Protein AF-A0A0F9JUP3-F1 (afdb_monomer_lite)

pLDDT: mean 86.3, std 14.39, range [34.22, 97.06]

Foldseek 3Di:
DAKEFAPPDDLAGDPPDIDDDVVVCVVVVLVVQLVVCQVVDDDPVRSSRSNSVSRPVRHHYDQCLAELEPLLLQADCVVHVHPNVSSVCSLPHRPDYDDDDDDGLLAPLPQHPCVVVVLVVCCVDPNNVSHHPPDDPVSVVSSVVVNCCSVVVVHPPPDD

Organism: NCBI:txid412755

Structure (mmCIF, N/CA/C/O backbone):
data_AF-A0A0F9JUP3-F1
#
_entry.id   AF-A0A0F9JUP3-F1
#
loop_
_atom_site.group_PDB
_atom_site.id
_atom_site.type_symbol
_atom_site.label_atom_id
_atom_site.label_alt_id
_atom_site.label_comp_id
_atom_site.label_asym_id
_atom_site.label_entity_id
_atom_site.label_seq_id
_atom_site.pdbx_PDB_ins_code
_atom_site.Cartn_x
_atom_site.Cartn_y
_atom_site.Cartn_z
_atom_site.occupancy
_atom_site.B_iso_or_equiv
_atom_site.auth_seq_id
_atom_site.auth_comp_id
_atom_site.auth_asym_id
_atom_site.auth_atom_id
_atom_site.pdbx_PDB_model_num
ATOM 1 N N . ASP A 1 1 ? -9.615 -6.329 20.236 1.00 35.22 1 ASP A N 1
ATOM 2 C CA . ASP A 1 1 ? -9.735 -7.401 19.223 1.00 35.22 1 ASP A CA 1
ATOM 3 C C . ASP A 1 1 ? -10.270 -6.929 17.879 1.00 35.22 1 ASP A C 1
ATOM 5 O O . ASP A 1 1 ? -11.472 -6.691 17.777 1.00 35.22 1 ASP A O 1
ATOM 9 N N . TYR A 1 2 ? -9.503 -7.021 16.791 1.00 34.22 2 TYR A N 1
ATOM 10 C CA . TYR A 1 2 ? -8.519 -6.051 16.280 1.00 34.22 2 TYR A CA 1
ATOM 11 C C . TYR A 1 2 ? -8.830 -5.858 14.775 1.00 34.22 2 TYR A C 1
ATOM 13 O O . TYR A 1 2 ? -9.327 -6.790 14.145 1.00 34.22 2 TYR A O 1
ATOM 21 N N . ILE A 1 3 ? -8.569 -4.689 14.184 1.00 38.06 3 ILE A N 1
ATOM 22 C CA . ILE A 1 3 ? -8.585 -4.499 12.714 1.00 38.06 3 ILE A CA 1
ATOM 23 C C . ILE A 1 3 ? -7.245 -4.939 12.146 1.00 38.06 3 ILE A C 1
ATOM 25 O O . ILE A 1 3 ? -6.233 -4.590 12.727 1.00 38.06 3 ILE A O 1
ATOM 29 N N . PHE A 1 4 ? -7.182 -5.692 11.049 1.00 40.72 4 PHE A N 1
ATOM 30 C CA . PHE A 1 4 ? -5.872 -6.126 10.564 1.00 40.72 4 PHE A CA 1
ATOM 31 C C . PHE A 1 4 ? -5.286 -5.195 9.493 1.00 40.72 4 PHE A C 1
ATOM 33 O O . PHE A 1 4 ? -5.960 -4.921 8.503 1.00 40.72 4 PHE A O 1
ATOM 40 N N . GLY A 1 5 ? -4.039 -4.741 9.670 1.00 39.75 5 GLY A N 1
ATOM 41 C CA . GLY A 1 5 ? -3.338 -3.807 8.776 1.00 39.75 5 GLY A CA 1
ATOM 42 C C . GLY A 1 5 ? -1.859 -4.166 8.553 1.00 39.75 5 GLY A C 1
ATOM 43 O O . GLY A 1 5 ? -1.316 -5.057 9.205 1.00 39.75 5 GLY A O 1
ATOM 44 N N . ILE A 1 6 ? -1.181 -3.506 7.604 1.00 43.62 6 ILE A N 1
ATOM 45 C CA . ILE A 1 6 ? 0.244 -3.752 7.291 1.00 43.62 6 ILE A CA 1
ATOM 46 C C . ILE A 1 6 ? 1.142 -2.614 7.761 1.00 43.62 6 ILE A C 1
ATOM 48 O O . ILE A 1 6 ? 0.999 -1.503 7.269 1.00 43.62 6 ILE A O 1
ATOM 52 N N . LYS A 1 7 ? 2.120 -2.929 8.619 1.00 44.97 7 LYS A N 1
ATOM 53 C CA . LYS A 1 7 ? 3.107 -1.994 9.182 1.00 44.97 7 LYS A CA 1
ATOM 54 C C . LYS A 1 7 ? 3.871 -1.224 8.098 1.00 44.97 7 LYS A C 1
ATOM 56 O O . LYS A 1 7 ? 4.576 -1.843 7.303 1.00 44.97 7 LYS A O 1
ATOM 61 N N . ASP A 1 8 ? 3.771 0.103 8.111 1.00 48.97 8 ASP A N 1
ATOM 62 C CA . ASP A 1 8 ? 4.623 0.991 7.306 1.00 48.97 8 ASP A CA 1
ATOM 63 C C . ASP A 1 8 ? 5.921 1.319 8.073 1.00 48.97 8 ASP A C 1
ATOM 65 O O . ASP A 1 8 ? 7.019 1.251 7.534 1.00 48.97 8 ASP A O 1
ATOM 69 N N . CYS A 1 9 ? 5.821 1.555 9.381 1.00 41.75 9 CYS A N 1
ATOM 70 C CA . CYS A 1 9 ? 6.881 1.556 10.399 1.00 41.75 9 CYS A CA 1
ATOM 71 C C . CYS A 1 9 ? 6.195 1.865 11.749 1.00 41.75 9 CYS A C 1
ATOM 73 O O . CYS A 1 9 ? 5.218 2.603 11.782 1.00 41.75 9 CYS A O 1
ATOM 75 N N . GLY A 1 10 ? 6.631 1.271 12.868 1.00 58.59 10 GLY A N 1
ATOM 76 C CA . GLY A 1 10 ? 5.927 1.416 14.165 1.00 58.59 10 GLY A CA 1
ATOM 77 C C . GLY A 1 10 ? 4.482 0.869 14.191 1.00 58.59 10 GLY A C 1
ATOM 78 O O . GLY A 1 10 ? 4.193 -0.129 13.532 1.00 58.59 10 GLY A O 1
ATOM 79 N N . ASP A 1 11 ? 3.590 1.515 14.946 1.00 66.56 11 ASP A N 1
ATOM 80 C CA . ASP A 1 11 ? 2.165 1.156 15.100 1.00 66.56 11 ASP A CA 1
ATOM 81 C C . ASP A 1 11 ? 1.264 1.783 14.020 1.00 66.56 11 ASP A C 1
ATOM 83 O O . ASP A 1 11 ? 0.120 2.152 14.286 1.00 66.56 11 ASP A O 1
ATOM 87 N N . TYR A 1 12 ? 1.777 1.901 12.790 1.00 82.38 12 TYR A N 1
ATOM 88 C CA . TYR A 1 12 ? 1.084 2.537 11.671 1.00 82.38 12 TYR A CA 1
ATOM 89 C C . TYR A 1 12 ? 0.870 1.559 10.510 1.00 82.38 12 TYR A C 1
ATOM 91 O O . TYR A 1 12 ? 1.837 0.976 10.011 1.00 82.38 12 TYR A O 1
ATOM 99 N N . PHE A 1 13 ? -0.373 1.376 10.062 1.00 88.31 13 PHE A N 1
ATOM 100 C CA . PHE A 1 13 ? -0.738 0.456 8.992 1.00 88.31 13 PHE A CA 1
ATOM 101 C C . PHE A 1 13 ? -1.114 1.127 7.665 1.00 88.31 13 PHE A C 1
ATOM 103 O O . PHE A 1 13 ? -1.684 2.215 7.623 1.00 88.31 13 PHE A O 1
ATOM 110 N N . ASN A 1 14 ? -0.875 0.420 6.559 1.00 91.19 14 ASN A N 1
ATOM 111 C CA . ASN A 1 14 ? -1.396 0.778 5.247 1.00 91.19 14 ASN A CA 1
ATOM 112 C C . ASN A 1 14 ? -2.885 0.415 5.120 1.00 91.19 14 ASN A C 1
ATOM 114 O O . ASN A 1 14 ? -3.254 -0.739 5.335 1.00 91.19 14 ASN A O 1
ATOM 118 N N . ALA A 1 15 ? -3.715 1.370 4.698 1.00 92.44 15 ALA A N 1
ATOM 119 C CA . ALA A 1 15 ? -5.169 1.200 4.594 1.00 92.44 15 ALA A CA 1
ATOM 120 C C . ALA A 1 15 ? -5.642 0.491 3.307 1.00 92.44 15 ALA A C 1
ATOM 122 O O . ALA A 1 15 ? -6.838 0.301 3.112 1.00 92.44 15 ALA A O 1
ATOM 123 N N . GLY A 1 16 ? -4.731 0.088 2.412 1.00 92.12 16 GLY A N 1
ATOM 124 C CA . GLY A 1 16 ? -5.095 -0.493 1.116 1.00 92.12 16 GLY A CA 1
ATOM 125 C C . GLY A 1 16 ? -5.695 -1.896 1.176 1.00 92.12 16 GLY A C 1
ATOM 126 O O . GLY A 1 16 ? -6.382 -2.296 0.240 1.00 92.12 16 GLY A O 1
ATOM 127 N N . VAL A 1 17 ? -5.435 -2.645 2.252 1.00 94.12 17 VAL A N 1
ATOM 128 C CA . VAL A 1 17 ? -6.053 -3.950 2.522 1.00 94.12 17 VAL A CA 1
ATOM 129 C C . VAL A 1 17 ? -6.303 -4.056 4.017 1.00 94.12 17 VAL A C 1
ATOM 131 O O . VAL A 1 17 ? -5.360 -3.961 4.801 1.00 94.12 17 VAL A O 1
ATOM 134 N N . LEU A 1 18 ? -7.564 -4.272 4.387 1.00 93.50 18 LEU A N 1
ATOM 135 C CA . LEU A 1 18 ? -8.014 -4.401 5.767 1.00 93.50 18 LEU A CA 1
ATOM 136 C C . LEU A 1 18 ? -8.916 -5.625 5.901 1.00 93.50 18 LEU A C 1
ATOM 138 O O . LEU A 1 18 ? -9.824 -5.820 5.093 1.00 93.50 18 LEU A O 1
ATOM 142 N N . LEU A 1 19 ? -8.700 -6.412 6.954 1.00 93.62 19 LEU A N 1
ATOM 143 C CA . LEU A 1 19 ? -9.687 -7.382 7.425 1.00 93.62 19 LEU A CA 1
ATOM 144 C C . LEU A 1 19 ? -10.438 -6.754 8.600 1.00 93.62 19 LEU A C 1
ATOM 146 O O . LEU A 1 19 ? -9.828 -6.410 9.616 1.00 93.62 19 LEU A O 1
ATOM 150 N N . VAL A 1 20 ? -11.749 -6.568 8.436 1.00 93.75 20 VAL A N 1
ATOM 151 C CA . VAL A 1 20 ? -12.570 -5.747 9.334 1.00 93.75 20 VAL A CA 1
ATOM 152 C C . VAL A 1 20 ? -13.730 -6.550 9.913 1.00 93.75 20 VAL A C 1
ATOM 154 O O . VAL A 1 20 ? -14.541 -7.111 9.178 1.00 93.75 20 VAL A O 1
ATOM 157 N N . ASP A 1 21 ? -13.859 -6.529 11.240 1.00 94.62 21 ASP A N 1
ATOM 158 C CA . ASP A 1 21 ? -15.072 -6.953 11.941 1.00 94.62 21 ASP A CA 1
ATOM 159 C C . ASP A 1 21 ? -16.133 -5.847 11.839 1.00 94.62 21 ASP A C 1
ATOM 161 O O . ASP A 1 21 ? -16.088 -4.836 12.547 1.00 94.62 21 ASP A O 1
ATOM 165 N N . LEU A 1 22 ? -17.099 -6.034 10.938 1.00 95.88 22 LEU A N 1
ATOM 166 C CA . LEU A 1 22 ? -18.136 -5.038 10.664 1.00 95.88 22 LEU A CA 1
ATOM 167 C C . LEU A 1 22 ? -19.097 -4.822 11.842 1.00 95.88 22 LEU A C 1
ATOM 169 O O . LEU A 1 22 ? -19.624 -3.718 11.998 1.00 95.88 22 LEU A O 1
ATOM 173 N N . ASN A 1 23 ? -19.316 -5.832 12.689 1.00 96.62 23 ASN A N 1
ATOM 174 C CA . ASN A 1 23 ? -20.191 -5.697 13.854 1.00 96.62 23 ASN A CA 1
ATOM 175 C C . ASN A 1 23 ? -19.546 -4.778 14.892 1.00 96.62 23 ASN A C 1
ATOM 177 O O . ASN A 1 23 ? -20.181 -3.835 15.376 1.00 96.62 23 ASN A O 1
ATOM 181 N N . LYS A 1 24 ? -18.256 -4.987 15.177 1.00 93.12 24 LYS A N 1
ATOM 182 C CA . LYS A 1 24 ? -17.489 -4.083 16.045 1.00 93.12 24 LYS A CA 1
ATOM 183 C C . LYS A 1 24 ? -17.326 -2.703 15.428 1.00 93.12 24 LYS A C 1
ATOM 185 O O . LYS A 1 24 ? -17.439 -1.721 16.160 1.00 93.12 24 LYS A O 1
ATOM 190 N N . TRP A 1 25 ? -17.095 -2.615 14.119 1.00 96.12 25 TRP A N 1
ATOM 191 C CA . TRP A 1 25 ? -16.960 -1.336 13.421 1.00 96.12 25 TRP A CA 1
ATOM 192 C C . TRP A 1 25 ? -18.188 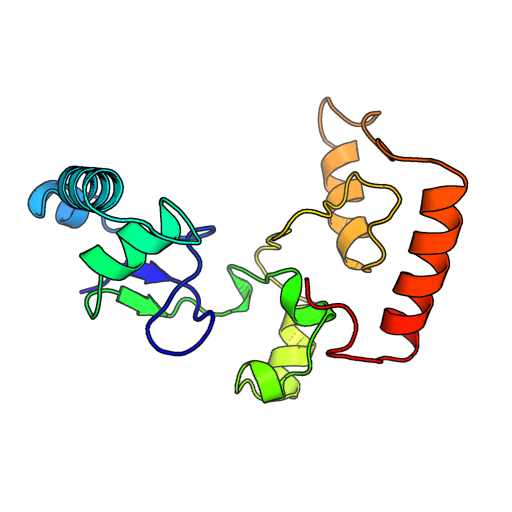-0.446 13.633 1.00 96.12 25 TRP A C 1
ATOM 194 O O . TRP A 1 25 ? -18.061 0.710 14.045 1.00 96.12 25 TRP A O 1
ATOM 204 N N . LYS A 1 26 ? -19.386 -1.017 13.433 1.00 96.94 26 LYS A N 1
ATOM 205 C CA . LYS A 1 26 ? -20.669 -0.334 13.654 1.00 96.94 26 LYS A CA 1
ATOM 206 C C . LYS A 1 26 ? -20.891 -0.008 15.130 1.00 96.94 26 LYS A C 1
ATOM 208 O O . LYS A 1 26 ? -21.170 1.141 15.459 1.00 96.94 26 LYS A O 1
ATOM 213 N N . LYS A 1 27 ? -20.707 -0.983 16.032 1.00 96.94 27 LYS A N 1
ATOM 214 C CA . LYS A 1 27 ? -20.893 -0.788 17.484 1.00 96.94 27 LYS A CA 1
ATOM 215 C C . LYS A 1 27 ? -20.030 0.355 18.034 1.00 96.94 27 LYS A C 1
ATOM 217 O O . LYS A 1 27 ? -20.475 1.093 18.906 1.00 96.94 27 LYS A O 1
ATOM 222 N N . ASN A 1 28 ? -18.811 0.511 17.519 1.00 95.19 28 ASN A N 1
ATOM 223 C CA . ASN A 1 28 ? -17.863 1.526 17.978 1.00 95.19 28 ASN A CA 1
ATOM 224 C C . ASN A 1 28 ? -17.955 2.865 17.236 1.00 95.19 28 ASN A C 1
ATOM 226 O O . ASN A 1 28 ? -17.164 3.760 17.559 1.00 95.19 28 ASN A O 1
ATOM 230 N N . LYS A 1 29 ? -18.884 3.008 16.276 1.00 97.06 29 LYS A N 1
ATOM 231 C CA . LYS A 1 29 ? -19.029 4.199 15.421 1.00 97.06 29 LYS A CA 1
ATOM 232 C C . LYS A 1 29 ? -17.698 4.602 14.768 1.00 97.06 29 LYS A C 1
ATOM 234 O O . LYS A 1 29 ? -17.261 5.752 14.840 1.00 97.06 29 LYS A O 1
ATOM 239 N N . CYS A 1 30 ? -16.975 3.610 14.238 1.00 95.94 30 CYS A N 1
ATOM 240 C CA . CYS A 1 30 ? -15.619 3.806 13.720 1.00 95.94 30 CYS A CA 1
ATOM 241 C C . CYS A 1 30 ? -15.590 4.776 12.532 1.00 95.94 30 CYS A C 1
ATOM 243 O O . CYS A 1 30 ? -14.701 5.623 12.476 1.00 95.94 30 CYS A O 1
ATOM 245 N N . SER A 1 31 ? -16.564 4.691 11.621 1.00 95.12 31 SER A N 1
ATOM 246 C CA . SER A 1 31 ? -16.652 5.584 10.458 1.00 95.12 31 SER A CA 1
ATOM 247 C C . SER A 1 31 ? -16.807 7.043 10.879 1.00 95.12 31 SER A C 1
ATOM 249 O O . SER A 1 31 ? -16.095 7.910 10.381 1.00 95.12 31 SER A O 1
ATOM 251 N N . GLU A 1 32 ? -17.700 7.309 11.829 1.00 96.12 32 GLU A N 1
ATOM 252 C CA . GLU A 1 32 ? -17.982 8.644 12.346 1.00 96.12 32 GLU A CA 1
ATOM 253 C C . GLU A 1 32 ? -16.750 9.216 13.041 1.00 96.12 32 GLU A C 1
ATOM 255 O O . GLU A 1 32 ? -16.350 10.341 12.757 1.00 96.12 32 GLU A O 1
ATOM 260 N N . LYS A 1 33 ? -16.085 8.422 13.888 1.00 95.31 33 LYS A N 1
ATOM 261 C CA . LYS A 1 33 ? -14.822 8.825 14.523 1.00 95.31 33 LYS A CA 1
ATOM 262 C C . LYS A 1 33 ? -13.746 9.167 13.492 1.00 95.31 33 LYS A C 1
ATOM 264 O O . LYS A 1 33 ? -13.082 10.187 13.643 1.00 95.31 33 LYS A O 1
ATOM 269 N N . CYS A 1 34 ? -13.597 8.360 12.438 1.00 94.12 34 CYS A N 1
ATOM 270 C CA . CYS A 1 34 ? -12.634 8.634 11.365 1.00 94.12 34 CYS A CA 1
ATOM 271 C C . CYS A 1 34 ? -12.989 9.914 10.601 1.00 94.12 34 CYS A C 1
ATOM 273 O O . CYS A 1 34 ? -12.103 10.708 10.301 1.00 94.12 34 CYS A O 1
ATOM 275 N N . LEU A 1 35 ? -14.275 10.146 10.322 1.00 92.75 35 LEU A N 1
ATOM 276 C CA . LEU A 1 35 ? -14.743 11.368 9.670 1.00 92.75 35 LEU A CA 1
ATOM 277 C C . LEU A 1 35 ? -14.463 12.604 10.534 1.00 92.75 35 LEU A C 1
ATOM 279 O O . LEU A 1 35 ? -13.891 13.572 10.040 1.00 92.75 35 LEU A O 1
ATOM 283 N N . HIS A 1 36 ? -14.797 12.553 11.826 1.00 92.50 36 HIS A N 1
ATOM 284 C CA . HIS A 1 36 ? -14.505 13.632 12.773 1.00 92.50 36 HIS A CA 1
ATOM 285 C C . HIS A 1 36 ? -13.002 13.904 12.883 1.00 92.50 36 HIS A C 1
ATOM 287 O O . HIS A 1 36 ? -12.589 15.062 12.833 1.00 92.50 36 HIS A O 1
ATOM 293 N N . ALA A 1 37 ? -12.182 12.851 12.964 1.00 90.12 37 ALA A N 1
ATOM 294 C CA . ALA A 1 37 ? -10.730 12.978 12.972 1.00 90.12 37 ALA A CA 1
ATOM 295 C C . ALA A 1 37 ? -10.210 13.634 11.683 1.00 90.12 37 ALA A C 1
ATOM 297 O O . ALA A 1 37 ? -9.333 14.485 11.755 1.00 90.12 37 ALA A O 1
ATOM 298 N N . ASN A 1 38 ? -10.761 13.292 10.514 1.00 85.50 38 ASN A N 1
ATOM 299 C CA . ASN A 1 38 ? -10.365 13.887 9.231 1.00 85.50 38 ASN A CA 1
ATOM 300 C C . ASN A 1 38 ? -10.774 15.360 9.090 1.00 85.50 38 ASN A C 1
ATOM 302 O O . ASN A 1 38 ? -10.058 16.129 8.460 1.00 85.50 38 ASN A O 1
ATOM 306 N N . ILE A 1 39 ? -11.921 15.761 9.647 1.00 84.56 39 ILE A N 1
ATOM 307 C CA . ILE A 1 39 ? -12.368 17.163 9.619 1.00 84.56 39 ILE A CA 1
ATOM 308 C C . ILE A 1 39 ? -11.500 18.020 10.550 1.00 84.56 39 ILE A C 1
ATOM 310 O O . ILE A 1 39 ? -11.141 19.143 10.201 1.00 84.56 39 ILE A O 1
ATOM 314 N N . GLY A 1 40 ? -11.166 17.498 11.734 1.00 71.12 40 GLY A N 1
ATOM 315 C CA . GLY A 1 40 ? -10.363 18.212 12.732 1.00 71.12 40 GLY A CA 1
ATOM 316 C C . GLY A 1 40 ? -8.846 18.095 12.545 1.00 71.12 40 GLY A C 1
ATOM 317 O O . GLY A 1 40 ? -8.101 18.898 13.104 1.00 71.12 40 GLY A O 1
ATOM 318 N N . GLY A 1 41 ? -8.375 17.103 11.787 1.00 71.19 41 GLY A N 1
ATOM 319 C CA . GLY A 1 41 ? -6.964 16.744 11.654 1.00 71.19 41 GLY A CA 1
ATOM 320 C C . GLY A 1 41 ? -6.383 17.039 10.272 1.00 71.19 41 GLY A C 1
ATOM 321 O O . GLY A 1 41 ? -7.049 16.926 9.248 1.00 71.19 41 GLY A O 1
ATOM 322 N N . LYS A 1 42 ? -5.090 17.377 10.228 1.00 77.81 42 LYS A N 1
ATOM 323 C CA . LYS A 1 42 ? -4.307 17.449 8.983 1.00 77.81 42 LYS A CA 1
ATOM 324 C C . LYS A 1 42 ? -3.423 16.212 8.877 1.00 77.81 42 LYS A C 1
ATOM 326 O O . LYS A 1 42 ? -2.262 16.240 9.275 1.00 77.81 42 LYS A O 1
ATOM 331 N N . PHE A 1 43 ? -3.977 15.120 8.363 1.00 84.69 43 PHE A N 1
ATOM 332 C CA . PHE A 1 43 ? -3.203 13.905 8.123 1.00 84.69 43 PHE A CA 1
ATOM 333 C C . PHE A 1 43 ? -2.504 13.953 6.764 1.00 84.69 43 PHE A C 1
ATOM 335 O O . PHE A 1 43 ? -3.144 14.193 5.743 1.00 84.69 43 PHE A O 1
ATOM 342 N N . GLU A 1 44 ? -1.205 13.643 6.739 1.00 81.25 44 GLU A N 1
ATOM 343 C CA . GLU A 1 44 ? -0.418 13.536 5.498 1.00 81.25 44 GLU A CA 1
ATOM 344 C C . GLU A 1 44 ? -1.028 12.520 4.514 1.00 81.25 44 GLU A C 1
ATOM 346 O O . GLU A 1 44 ? -1.031 12.738 3.303 1.00 81.25 44 GLU A O 1
ATOM 351 N N . TRP A 1 45 ? -1.607 11.440 5.048 1.00 84.81 45 TRP A N 1
ATOM 352 C CA . TRP A 1 45 ? -2.162 10.320 4.284 1.00 84.81 45 TRP A CA 1
ATOM 353 C C . TRP A 1 45 ? -3.691 10.225 4.362 1.00 84.81 45 TRP A C 1
ATOM 355 O O . TRP A 1 45 ? -4.238 9.130 4.263 1.00 84.81 45 TRP A O 1
ATOM 365 N N . ALA A 1 46 ? -4.374 11.361 4.550 1.00 88.69 46 ALA A N 1
ATOM 366 C CA . ALA A 1 46 ? -5.835 11.471 4.552 1.00 88.69 46 ALA A CA 1
ATOM 367 C C . ALA A 1 46 ? -6.530 10.397 5.422 1.00 88.69 46 ALA A C 1
ATOM 369 O O . ALA A 1 46 ? -6.251 10.283 6.618 1.00 88.69 46 ALA A O 1
ATOM 370 N N . ASP A 1 47 ? -7.407 9.588 4.824 1.00 91.00 47 ASP A N 1
ATOM 371 C CA . ASP A 1 47 ? -8.161 8.511 5.466 1.00 91.00 47 ASP A CA 1
ATOM 372 C C . ASP A 1 47 ? -7.273 7.477 6.168 1.00 91.00 47 ASP A C 1
ATOM 374 O O . ASP A 1 47 ? -7.608 7.046 7.270 1.00 91.00 47 ASP A O 1
ATOM 378 N N . GLN A 1 48 ? -6.107 7.138 5.610 1.00 91.88 48 GLN A N 1
ATOM 379 C CA . GLN A 1 48 ? -5.155 6.246 6.278 1.00 91.88 48 GLN A CA 1
ATOM 380 C C . GLN A 1 48 ? -4.661 6.840 7.603 1.00 91.88 48 GLN A C 1
ATOM 382 O O . GLN A 1 48 ? -4.493 6.108 8.578 1.00 91.88 48 GLN A O 1
ATOM 387 N N . GLY A 1 49 ? -4.459 8.157 7.667 1.00 91.50 49 GLY A N 1
ATOM 388 C CA . GLY A 1 49 ? -4.091 8.837 8.907 1.00 91.50 49 GLY A CA 1
ATOM 389 C C . GLY A 1 49 ? -5.205 8.799 9.943 1.00 91.50 49 GLY A C 1
ATOM 390 O O . GLY A 1 49 ? -4.960 8.378 11.070 1.00 91.50 49 GLY A O 1
ATOM 391 N N . ALA A 1 50 ? -6.433 9.136 9.541 1.00 93.19 50 ALA A N 1
ATOM 392 C CA . ALA A 1 50 ? -7.592 9.067 10.428 1.00 93.19 50 ALA A CA 1
ATOM 393 C C . ALA A 1 50 ? -7.822 7.649 10.973 1.00 93.19 50 ALA A C 1
ATOM 395 O O . ALA A 1 50 ? -8.087 7.477 12.160 1.00 93.19 50 ALA A O 1
ATOM 396 N N . LEU A 1 51 ? -7.668 6.629 10.124 1.00 93.88 51 LEU A N 1
ATOM 397 C CA . LEU A 1 51 ? -7.770 5.226 10.518 1.00 93.88 51 LEU A CA 1
ATOM 398 C C . LEU A 1 51 ? -6.713 4.844 11.555 1.00 93.88 51 LEU A C 1
ATOM 400 O O . LEU A 1 51 ? -7.049 4.228 12.563 1.00 93.88 51 LEU A O 1
ATOM 404 N N . ASN A 1 52 ? -5.455 5.223 11.334 1.00 92.62 52 ASN A N 1
ATOM 405 C CA . ASN A 1 52 ? -4.373 4.930 12.272 1.00 92.62 52 ASN A CA 1
ATOM 406 C C . ASN A 1 52 ? -4.517 5.672 13.604 1.00 92.62 52 ASN A C 1
ATOM 408 O O . ASN A 1 52 ? -4.150 5.124 14.639 1.00 92.62 52 ASN A O 1
ATOM 412 N N . GLU A 1 53 ? -5.082 6.878 13.591 1.00 91.69 53 GLU A N 1
ATOM 413 C CA . GLU A 1 53 ? -5.370 7.634 14.810 1.00 91.69 53 GLU A CA 1
ATOM 414 C C . GLU A 1 53 ? -6.517 6.993 15.604 1.00 91.69 53 GLU A C 1
ATOM 416 O O . GLU A 1 53 ? -6.367 6.652 16.776 1.00 91.69 53 GLU A O 1
ATOM 421 N N . VAL A 1 54 ? -7.660 6.753 14.954 1.00 93.25 54 VAL A N 1
ATOM 422 C CA . VAL A 1 54 ? -8.871 6.221 15.605 1.00 93.25 54 VAL A CA 1
ATOM 423 C C . VAL A 1 54 ? -8.690 4.783 16.086 1.00 93.25 54 VAL A C 1
ATOM 425 O O . VAL A 1 54 ? -9.303 4.375 17.075 1.00 93.25 54 VAL A O 1
ATOM 428 N N . LEU A 1 55 ? -7.877 3.998 15.381 1.00 92.81 55 LEU A N 1
ATOM 429 C CA . LEU A 1 55 ? -7.667 2.578 15.660 1.00 92.81 55 LEU A CA 1
ATOM 430 C C . LEU A 1 55 ? -6.337 2.305 16.345 1.00 92.81 55 LEU A C 1
ATOM 432 O O . LEU A 1 55 ? -5.954 1.140 16.464 1.00 92.81 55 LEU A O 1
ATOM 436 N N . LYS A 1 56 ? -5.641 3.347 16.806 1.00 89.94 56 LYS A N 1
ATOM 437 C CA . LYS A 1 56 ? -4.388 3.219 17.543 1.00 89.94 56 LYS A CA 1
ATOM 438 C C . LYS A 1 56 ? -4.542 2.182 18.657 1.00 89.94 56 LYS A C 1
ATOM 440 O O . LYS A 1 56 ? -5.492 2.225 19.434 1.00 89.94 56 LYS A O 1
ATOM 445 N N . ASN A 1 57 ? -3.626 1.216 18.702 1.00 86.75 57 ASN A N 1
ATOM 446 C CA . ASN A 1 57 ? -3.628 0.084 19.641 1.00 86.75 57 ASN A CA 1
ATOM 447 C C . ASN A 1 57 ? -4.820 -0.897 19.532 1.00 86.75 57 ASN A C 1
ATOM 449 O O . ASN A 1 57 ? -4.898 -1.844 20.310 1.00 86.75 57 ASN A O 1
ATOM 453 N N . ASN A 1 58 ? -5.736 -0.724 18.573 1.00 89.12 58 ASN A N 1
ATOM 454 C CA . ASN A 1 58 ? -6.891 -1.603 18.347 1.00 89.12 58 ASN A CA 1
ATOM 455 C C . ASN A 1 58 ? -6.859 -2.263 16.957 1.00 89.12 58 ASN A C 1
ATOM 457 O O . ASN A 1 58 ? -7.885 -2.473 16.300 1.00 89.12 58 ASN A O 1
ATOM 461 N N . TRP A 1 59 ? -5.656 -2.611 16.509 1.00 89.50 59 TRP A N 1
ATOM 462 C CA . TRP A 1 59 ? -5.409 -3.277 15.239 1.00 89.50 59 TRP A CA 1
ATOM 463 C C . TRP A 1 59 ? -4.305 -4.353 15.374 1.00 89.50 59 TRP A C 1
ATOM 465 O O . TRP A 1 59 ? -3.528 -4.334 16.325 1.00 89.50 59 TRP A O 1
ATOM 475 N N . GLN A 1 60 ? -4.293 -5.348 14.485 1.00 86.81 60 GLN A N 1
ATOM 476 C CA . GLN A 1 60 ? -3.363 -6.483 14.445 1.00 86.81 60 GLN A CA 1
ATOM 477 C C . GLN A 1 60 ? -2.666 -6.557 13.084 1.00 86.81 60 GLN A C 1
ATOM 479 O O . GLN A 1 60 ? -3.163 -6.070 12.076 1.00 86.81 60 GLN A O 1
ATOM 484 N N . HIS A 1 61 ? -1.507 -7.198 13.001 1.00 82.94 61 HIS A N 1
ATOM 485 C CA . HIS A 1 61 ? -0.797 -7.285 11.726 1.00 82.94 61 HIS A CA 1
ATOM 486 C C . HIS A 1 61 ? -1.386 -8.359 10.802 1.00 82.94 61 HIS A C 1
ATOM 488 O O . HIS A 1 61 ? -1.519 -9.515 11.202 1.00 82.94 61 HIS A O 1
ATOM 494 N N . LEU A 1 62 ? -1.662 -8.001 9.541 1.00 86.31 62 LEU A N 1
ATOM 495 C CA . LEU A 1 62 ? -1.757 -8.999 8.471 1.00 86.31 62 LEU A CA 1
ATOM 496 C C . LEU A 1 62 ? -0.351 -9.433 8.034 1.00 86.31 62 LEU A C 1
ATOM 498 O O . LEU A 1 62 ? 0.561 -8.597 7.989 1.00 86.31 62 LEU A O 1
ATOM 502 N N . PRO A 1 63 ? -0.173 -10.704 7.631 1.00 88.31 63 PRO A N 1
ATOM 503 C CA . PRO A 1 63 ? 1.029 -11.127 6.930 1.00 88.31 63 PRO A CA 1
ATOM 504 C C . PRO A 1 63 ? 1.304 -10.255 5.696 1.00 88.31 63 PRO A C 1
ATOM 506 O O . PRO A 1 63 ? 0.393 -9.860 4.962 1.00 88.31 63 PRO A O 1
ATOM 509 N N . LEU A 1 64 ? 2.580 -9.931 5.475 1.00 87.31 64 LEU A N 1
ATOM 510 C CA . LEU A 1 64 ? 2.992 -8.920 4.498 1.00 87.31 64 LEU A CA 1
ATOM 511 C C . LEU A 1 64 ? 2.661 -9.288 3.044 1.00 87.31 64 LEU A C 1
ATOM 513 O O . LEU A 1 64 ? 2.564 -8.415 2.179 1.00 87.31 64 LEU A O 1
ATOM 517 N N . GLU A 1 65 ? 2.477 -10.575 2.765 1.00 91.44 65 GLU A N 1
ATOM 518 C CA . GLU A 1 65 ? 2.085 -11.100 1.460 1.00 91.44 65 GLU A CA 1
ATOM 519 C C . GLU A 1 65 ? 0.692 -10.638 1.014 1.00 91.44 65 GLU A C 1
ATOM 521 O O . GLU A 1 65 ? 0.436 -10.596 -0.191 1.00 91.44 65 GLU A O 1
ATOM 526 N N . TYR A 1 66 ? -0.181 -10.246 1.949 1.00 94.31 66 TYR A N 1
ATOM 527 C CA . TYR A 1 66 ? -1.540 -9.778 1.658 1.00 94.31 66 TYR A CA 1
ATOM 528 C C . TYR A 1 66 ? -1.634 -8.287 1.330 1.00 94.31 66 TYR A C 1
ATOM 530 O O . TYR A 1 66 ? -2.712 -7.808 1.002 1.00 94.31 66 TYR A O 1
ATOM 538 N N . ASN A 1 67 ? -0.540 -7.531 1.389 1.00 93.19 67 ASN A N 1
ATOM 539 C CA . ASN A 1 67 ? -0.496 -6.171 0.850 1.00 93.19 67 ASN A CA 1
ATOM 540 C C . ASN A 1 67 ? 0.966 -5.787 0.580 1.00 93.19 67 ASN A C 1
ATOM 542 O O . ASN A 1 67 ? 1.614 -4.986 1.258 1.00 93.19 67 ASN A O 1
ATOM 546 N N . ARG A 1 68 ? 1.513 -6.423 -0.463 1.00 93.44 68 ARG A N 1
ATOM 547 C CA . ARG A 1 68 ? 2.868 -6.149 -0.928 1.00 93.44 68 ARG A CA 1
ATOM 548 C C . ARG A 1 68 ? 2.890 -4.818 -1.666 1.00 93.44 68 ARG A C 1
ATOM 550 O O . ARG A 1 68 ? 2.520 -4.725 -2.839 1.00 93.44 68 ARG A O 1
ATOM 557 N N . GLN A 1 69 ? 3.390 -3.801 -0.980 1.00 92.25 69 GLN A N 1
ATOM 558 C CA . GLN A 1 69 ? 3.501 -2.440 -1.491 1.00 92.25 69 GLN A CA 1
ATOM 559 C C . GLN A 1 69 ? 4.674 -2.262 -2.470 1.00 92.25 69 GLN A C 1
ATOM 561 O O . GLN A 1 69 ? 5.703 -2.938 -2.389 1.00 92.25 69 GLN A O 1
ATOM 566 N N . LYS A 1 70 ? 4.558 -1.300 -3.394 1.00 90.00 70 LYS A N 1
ATOM 567 C CA . LYS A 1 70 ? 5.619 -0.968 -4.367 1.00 90.00 70 LYS A CA 1
ATOM 568 C C . LYS A 1 70 ? 6.922 -0.521 -3.688 1.00 90.00 70 LYS A C 1
ATOM 570 O O . LYS A 1 70 ? 7.998 -0.807 -4.204 1.00 90.00 70 LYS A O 1
ATOM 575 N N . ILE A 1 71 ? 6.828 0.140 -2.529 1.00 87.25 71 ILE A N 1
ATOM 576 C CA . ILE A 1 71 ? 7.972 0.687 -1.776 1.00 87.25 71 ILE A CA 1
ATOM 577 C C . ILE A 1 71 ? 9.034 -0.373 -1.436 1.00 87.25 71 ILE A C 1
ATOM 579 O O . ILE A 1 71 ? 10.219 -0.055 -1.346 1.00 87.25 71 ILE A O 1
ATOM 583 N N . LEU A 1 72 ? 8.651 -1.657 -1.362 1.00 88.50 72 LEU A N 1
AT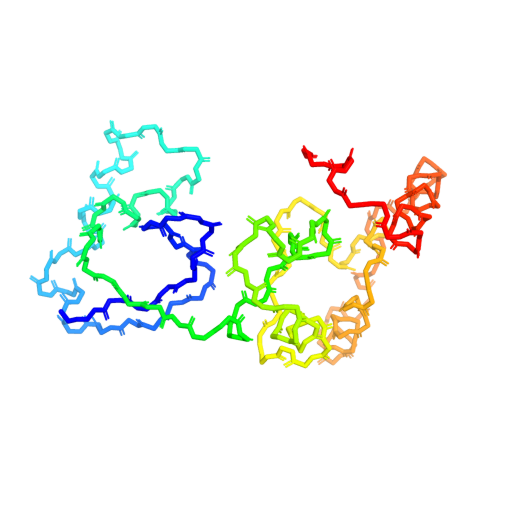OM 584 C CA . LEU A 1 72 ? 9.603 -2.749 -1.179 1.00 88.50 72 LEU A CA 1
ATOM 585 C C . LEU A 1 72 ? 10.640 -2.821 -2.308 1.00 88.50 72 LEU A C 1
ATOM 587 O O . LEU A 1 72 ? 11.744 -3.287 -2.055 1.00 88.50 72 LEU A O 1
ATOM 591 N N . PHE A 1 73 ? 10.343 -2.371 -3.531 1.00 88.88 73 PHE A N 1
ATOM 592 C CA . PHE A 1 73 ? 11.335 -2.332 -4.613 1.00 88.88 73 PHE A CA 1
ATOM 593 C C . PHE A 1 73 ? 12.322 -1.165 -4.500 1.00 88.88 73 PHE A C 1
ATOM 595 O O . PHE A 1 73 ? 13.438 -1.272 -5.011 1.00 88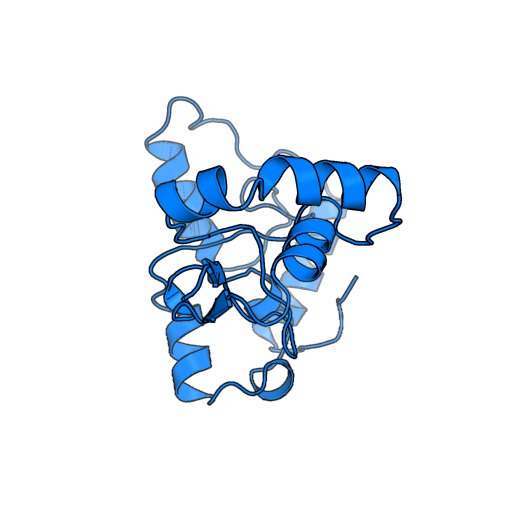.88 73 PHE A O 1
ATOM 602 N N . ASP A 1 74 ? 11.927 -0.082 -3.832 1.00 84.88 74 ASP A N 1
ATOM 603 C CA . ASP A 1 74 ? 12.715 1.147 -3.721 1.00 84.88 74 ASP A CA 1
ATOM 604 C C . ASP A 1 74 ? 13.741 1.071 -2.559 1.00 84.88 74 ASP A C 1
ATOM 606 O O . ASP A 1 74 ? 14.788 1.724 -2.606 1.00 84.88 74 ASP A O 1
ATOM 610 N N . PHE A 1 75 ? 13.503 0.214 -1.554 1.00 85.12 75 PHE A N 1
ATOM 611 C CA . PHE A 1 75 ? 14.316 0.122 -0.331 1.00 85.12 75 PHE A CA 1
ATOM 612 C C . PHE A 1 75 ? 14.846 -1.291 -0.016 1.00 85.12 75 PHE A C 1
ATOM 614 O O . PHE A 1 75 ? 14.454 -2.305 -0.600 1.00 85.12 75 PHE A O 1
ATOM 621 N N . ARG A 1 76 ? 15.825 -1.370 0.899 1.00 85.12 76 ARG A N 1
ATOM 622 C CA . ARG A 1 76 ? 16.382 -2.636 1.420 1.00 85.12 76 ARG A CA 1
ATOM 623 C C . ARG A 1 76 ? 15.494 -3.210 2.522 1.00 85.12 76 ARG A C 1
ATOM 625 O O . ARG A 1 76 ? 14.762 -2.475 3.165 1.00 85.12 76 ARG A O 1
ATOM 632 N N . SER A 1 77 ? 15.598 -4.520 2.763 1.00 85.25 77 SER A N 1
ATOM 633 C CA . SER A 1 77 ? 14.822 -5.201 3.811 1.00 85.25 77 SER A CA 1
ATOM 634 C C . SER A 1 77 ? 15.058 -4.608 5.205 1.00 85.25 77 SER A C 1
ATOM 636 O O . SER A 1 77 ? 14.135 -4.566 6.011 1.00 85.25 77 SER A O 1
ATOM 638 N N . SER A 1 78 ? 16.268 -4.088 5.454 1.00 82.69 78 SER A N 1
ATOM 639 C CA . SER A 1 78 ? 16.637 -3.399 6.693 1.00 82.69 78 SER A CA 1
ATOM 640 C C . SER A 1 78 ? 15.796 -2.153 6.968 1.00 82.69 78 SER A C 1
ATOM 642 O O . SER A 1 78 ? 15.490 -1.899 8.123 1.00 82.69 78 SER A O 1
ATOM 644 N N . ALA A 1 79 ? 15.352 -1.426 5.935 1.00 84.25 79 ALA A N 1
ATOM 645 C CA . ALA A 1 79 ? 14.500 -0.246 6.109 1.00 84.25 79 ALA A CA 1
ATOM 646 C C . ALA A 1 79 ? 13.135 -0.590 6.735 1.00 84.25 79 ALA A C 1
ATOM 648 O O . ALA A 1 79 ? 12.509 0.257 7.359 1.00 84.25 79 ALA A O 1
ATOM 649 N N . PHE A 1 80 ? 12.696 -1.843 6.600 1.00 82.31 80 PHE A N 1
ATOM 650 C CA . PHE A 1 80 ? 11.408 -2.324 7.098 1.00 82.31 80 PHE A CA 1
ATOM 651 C C . PHE A 1 80 ? 11.541 -3.255 8.307 1.00 82.31 80 PHE A C 1
ATOM 653 O O . PHE A 1 80 ? 10.533 -3.752 8.797 1.00 82.31 80 PHE A O 1
ATOM 660 N N . HIS A 1 81 ? 12.764 -3.525 8.778 1.00 85.38 81 HIS A N 1
ATOM 661 C CA . HIS A 1 81 ? 13.035 -4.511 9.833 1.00 85.38 81 HIS A CA 1
ATOM 662 C C . HIS A 1 81 ? 12.509 -5.925 9.500 1.00 85.38 81 HIS A C 1
ATOM 664 O O . HIS A 1 81 ? 12.090 -6.672 10.380 1.00 85.38 81 HIS A O 1
ATOM 670 N N . ILE A 1 82 ? 12.535 -6.306 8.216 1.00 86.31 82 ILE A N 1
ATOM 671 C CA . ILE A 1 82 ? 12.073 -7.620 7.741 1.00 86.31 82 ILE A CA 1
ATOM 672 C C . ILE A 1 82 ? 13.288 -8.517 7.444 1.00 86.31 82 ILE A C 1
ATOM 674 O O . ILE A 1 82 ? 14.221 -8.070 6.761 1.00 86.31 82 ILE A O 1
ATOM 678 N N . PRO A 1 83 ? 13.285 -9.803 7.850 1.00 90.81 83 PRO A N 1
ATOM 679 C CA . PRO A 1 83 ? 14.319 -10.758 7.464 1.00 90.81 83 PRO A CA 1
ATOM 680 C C . PRO A 1 83 ? 14.496 -10.854 5.943 1.00 90.81 83 PRO A C 1
ATOM 682 O O . PRO A 1 83 ? 13.526 -10.932 5.184 1.00 90.81 83 PRO A O 1
ATOM 685 N N . LEU A 1 84 ? 15.745 -10.935 5.469 1.00 90.62 84 LEU A N 1
ATOM 686 C CA . LEU A 1 84 ? 16.050 -10.947 4.031 1.00 90.62 84 LEU A CA 1
ATOM 687 C C . LEU A 1 84 ? 15.326 -12.073 3.270 1.00 90.62 84 LEU A C 1
ATOM 689 O O . LEU A 1 84 ? 14.917 -11.875 2.124 1.00 90.62 84 LEU A O 1
ATOM 693 N N . LYS A 1 85 ? 15.155 -13.246 3.895 1.00 92.75 85 LYS A N 1
ATOM 694 C CA . LYS A 1 85 ? 14.421 -14.385 3.317 1.00 92.75 85 LYS A CA 1
ATOM 695 C C . LYS A 1 85 ? 12.950 -14.034 3.070 1.00 92.75 85 LYS A C 1
ATOM 697 O O . LYS A 1 85 ? 12.470 -14.224 1.955 1.00 92.75 85 LYS A O 1
ATOM 702 N N . GLN A 1 86 ? 12.273 -13.469 4.070 1.00 89.69 86 GLN A N 1
ATOM 703 C CA . GLN A 1 86 ? 10.880 -13.031 3.958 1.00 89.69 86 GLN A CA 1
ATOM 704 C C . GLN A 1 86 ? 10.745 -11.910 2.925 1.00 89.69 86 GLN A C 1
ATOM 706 O O . GLN A 1 86 ? 9.923 -12.008 2.023 1.00 89.69 86 GLN A O 1
ATOM 711 N N . TYR A 1 87 ? 11.623 -10.906 2.964 1.00 90.00 87 TYR A N 1
ATOM 712 C CA . TYR A 1 87 ? 11.641 -9.832 1.971 1.00 90.00 87 TYR A CA 1
ATOM 713 C C . TYR A 1 87 ? 11.787 -10.363 0.530 1.00 90.00 87 TYR A C 1
ATOM 715 O O . TYR A 1 87 ? 11.046 -9.958 -0.364 1.00 90.00 87 TYR A O 1
ATOM 723 N N . LYS A 1 88 ? 12.702 -11.313 0.288 1.00 91.56 88 LYS A N 1
ATOM 724 C CA . LYS A 1 88 ? 12.851 -11.961 -1.029 1.00 91.56 88 LYS A CA 1
ATOM 725 C C . LYS A 1 88 ? 11.597 -12.742 -1.438 1.00 91.56 88 LYS A C 1
ATOM 727 O O . LYS A 1 88 ? 11.283 -12.745 -2.626 1.00 91.56 88 LYS A O 1
ATOM 732 N N . SER A 1 89 ? 10.915 -13.388 -0.489 1.00 91.75 89 SER A N 1
ATOM 733 C CA . SER A 1 89 ? 9.641 -14.081 -0.728 1.00 91.75 89 SER A CA 1
ATOM 734 C C . SER A 1 89 ? 8.558 -13.101 -1.185 1.00 91.75 89 SER A C 1
ATOM 736 O O . SER A 1 89 ? 7.973 -13.283 -2.250 1.00 91.75 89 SER A O 1
ATOM 738 N N . LEU A 1 90 ? 8.396 -11.980 -0.471 1.00 90.62 90 LEU A N 1
ATOM 739 C CA . LEU A 1 90 ? 7.418 -10.935 -0.800 1.00 90.62 90 LEU A CA 1
ATOM 740 C C . LEU A 1 90 ? 7.604 -10.372 -2.215 1.00 90.62 90 LEU A C 1
ATOM 742 O O . LEU A 1 90 ? 6.630 -10.104 -2.913 1.00 90.62 90 LEU A O 1
ATOM 746 N N . LEU A 1 91 ? 8.849 -10.218 -2.673 1.00 89.88 91 LEU A N 1
ATOM 747 C CA . LEU A 1 91 ? 9.124 -9.745 -4.034 1.00 89.88 91 LEU A CA 1
ATOM 748 C C . LEU A 1 91 ? 8.790 -10.768 -5.133 1.00 89.88 91 LEU A C 1
ATOM 750 O O . LEU A 1 91 ? 8.673 -10.377 -6.295 1.00 89.88 91 LEU A O 1
ATOM 754 N N . LYS A 1 92 ? 8.698 -12.060 -4.800 1.00 89.75 92 LYS A N 1
ATOM 755 C CA . LYS A 1 92 ? 8.509 -13.147 -5.771 1.00 89.75 92 LYS A CA 1
ATOM 756 C C . LYS A 1 92 ? 7.076 -13.664 -5.807 1.00 89.75 92 LYS A C 1
ATOM 758 O O . LYS A 1 92 ? 6.548 -13.860 -6.896 1.00 89.75 92 LYS A O 1
ATOM 763 N N . THR A 1 93 ? 6.480 -13.893 -4.643 1.00 90.38 93 THR A N 1
ATOM 764 C CA . THR A 1 93 ? 5.207 -14.611 -4.494 1.00 90.38 93 THR A CA 1
ATOM 765 C C . THR A 1 93 ? 4.291 -13.918 -3.479 1.00 90.38 93 THR A C 1
ATOM 767 O O . THR A 1 93 ? 4.008 -14.488 -2.426 1.00 90.38 93 THR A O 1
ATOM 770 N N . PRO A 1 94 ? 3.860 -12.668 -3.734 1.00 93.44 94 PRO A N 1
ATOM 771 C CA . PRO A 1 94 ? 2.833 -12.033 -2.915 1.00 93.44 94 PRO A CA 1
ATOM 772 C C . PRO A 1 94 ? 1.446 -12.610 -3.235 1.00 93.44 94 PRO A C 1
ATOM 774 O O . PRO A 1 94 ? 1.170 -12.943 -4.387 1.00 93.44 94 PRO A O 1
ATOM 777 N N . SER A 1 95 ? 0.562 -12.648 -2.239 1.00 95.19 95 SER A N 1
ATOM 778 C CA . SER A 1 95 ? -0.858 -12.976 -2.427 1.00 95.19 95 SER A CA 1
ATOM 779 C C . SER A 1 95 ? -1.620 -11.791 -3.026 1.00 95.19 95 SER A C 1
ATOM 781 O O . SER A 1 95 ? -2.458 -11.971 -3.904 1.00 95.19 95 SER A O 1
ATOM 783 N N . ILE A 1 96 ? -1.305 -10.564 -2.587 1.00 96.06 96 ILE A N 1
ATOM 784 C CA . ILE A 1 96 ? -1.904 -9.325 -3.102 1.00 96.06 96 ILE A CA 1
ATOM 785 C C . ILE A 1 96 ? -0.805 -8.306 -3.407 1.00 96.06 96 ILE A C 1
ATOM 787 O O . ILE A 1 96 ? 0.065 -8.007 -2.583 1.00 96.06 96 ILE A O 1
ATOM 791 N N . ILE A 1 97 ? -0.868 -7.740 -4.611 1.00 96.00 97 ILE A N 1
ATOM 792 C CA . ILE A 1 97 ? 0.037 -6.693 -5.082 1.00 96.00 97 IL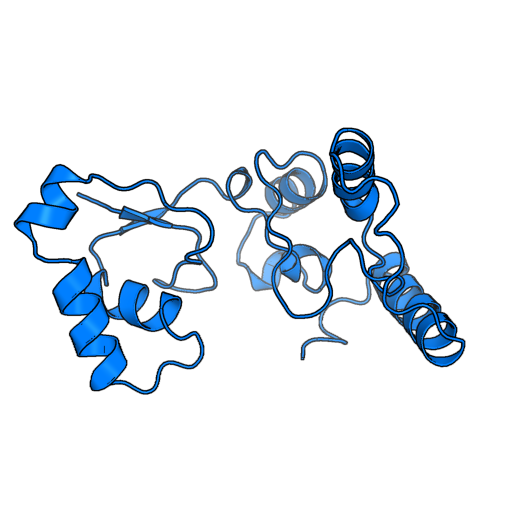E A CA 1
ATOM 793 C C . ILE A 1 97 ? -0.643 -5.334 -4.939 1.00 96.00 97 ILE A C 1
ATOM 795 O O . ILE A 1 97 ? -1.623 -5.053 -5.626 1.00 96.00 97 ILE A O 1
ATOM 799 N N . HIS A 1 98 ? -0.073 -4.457 -4.114 1.00 95.62 98 HIS A N 1
ATOM 800 C CA . HIS A 1 98 ? -0.563 -3.096 -3.936 1.00 95.62 98 HIS A CA 1
ATOM 801 C C . HIS A 1 98 ? 0.375 -2.088 -4.622 1.00 95.62 98 HIS A C 1
ATOM 803 O O . HIS A 1 98 ? 1.462 -1.755 -4.139 1.00 95.62 98 HIS A O 1
ATOM 809 N N . TYR A 1 99 ? -0.054 -1.569 -5.776 1.00 95.25 99 TYR A N 1
ATOM 810 C CA . TYR A 1 99 ? 0.690 -0.578 -6.565 1.00 95.25 99 TYR A CA 1
ATOM 811 C C . TYR A 1 99 ? 0.626 0.837 -5.945 1.00 95.25 99 TYR A C 1
ATOM 813 O O . TYR A 1 99 ? 0.021 1.758 -6.509 1.00 95.25 99 TYR A O 1
ATOM 821 N N . THR A 1 100 ? 1.244 1.016 -4.772 1.00 92.00 100 THR A N 1
ATOM 822 C CA . THR A 1 100 ? 1.261 2.274 -4.003 1.00 92.00 100 THR A CA 1
ATOM 823 C C . THR A 1 100 ? 2.079 3.400 -4.653 1.00 92.00 100 THR A C 1
ATOM 825 O O . THR A 1 100 ? 3.043 3.194 -5.404 1.00 92.00 100 THR A O 1
ATOM 828 N N . GLY A 1 101 ? 1.704 4.641 -4.336 1.00 89.56 101 GLY A N 1
ATOM 829 C CA . GLY A 1 101 ? 2.341 5.859 -4.844 1.00 89.56 101 GLY A CA 1
ATOM 830 C C . GLY A 1 101 ? 1.886 6.269 -6.250 1.00 89.56 101 GLY A C 1
ATOM 831 O O . GLY A 1 101 ? 0.948 5.706 -6.815 1.00 89.56 101 GLY A O 1
ATOM 832 N N . ARG A 1 102 ? 2.555 7.283 -6.811 1.00 89.62 102 ARG A N 1
ATOM 833 C CA . ARG A 1 102 ? 2.121 7.999 -8.030 1.00 89.62 102 ARG A CA 1
ATOM 834 C C . ARG A 1 102 ? 2.344 7.237 -9.340 1.00 89.62 102 ARG A C 1
ATOM 836 O O . ARG A 1 102 ? 1.612 7.430 -10.306 1.00 89.62 102 ARG A O 1
ATOM 843 N N . ILE A 1 103 ? 3.373 6.391 -9.401 1.00 92.00 103 ILE A N 1
ATOM 844 C CA . ILE A 1 103 ? 3.723 5.635 -10.611 1.00 92.00 103 ILE A CA 1
ATOM 845 C C . ILE A 1 103 ? 3.028 4.275 -10.560 1.00 92.00 103 ILE A C 1
ATOM 847 O O . ILE A 1 103 ? 3.308 3.468 -9.677 1.00 92.00 103 ILE A O 1
ATOM 851 N N . LYS A 1 104 ? 2.124 4.047 -11.514 1.00 93.69 104 LYS A N 1
ATOM 852 C CA . LYS A 1 104 ? 1.204 2.912 -11.589 1.00 93.69 104 LYS A CA 1
ATOM 853 C C . LYS A 1 104 ? 1.586 1.975 -12.738 1.00 93.69 104 LYS A C 1
ATOM 855 O O . LYS A 1 104 ? 2.237 2.432 -13.674 1.00 93.69 104 LYS A O 1
ATOM 860 N N . PRO A 1 105 ? 1.192 0.693 -12.717 1.00 94.44 105 PRO A N 1
ATOM 861 C CA . PRO A 1 105 ? 1.661 -0.288 -13.700 1.00 94.44 105 PRO A CA 1
ATOM 862 C C . PRO A 1 105 ? 1.168 -0.035 -15.135 1.00 94.44 105 PRO A C 1
ATOM 864 O O . PRO A 1 105 ? 1.805 -0.493 -16.080 1.00 94.44 105 PRO A O 1
ATOM 867 N N . TRP A 1 106 ? 0.099 0.747 -15.323 1.00 93.56 106 TRP A N 1
ATOM 868 C CA . TRP A 1 106 ? -0.342 1.225 -16.642 1.00 93.56 106 TRP A CA 1
ATOM 869 C C . TRP A 1 106 ? 0.497 2.383 -17.202 1.00 93.56 106 TRP A C 1
ATOM 871 O O . TRP A 1 106 ? 0.336 2.753 -18.365 1.00 93.56 106 TRP A O 1
ATOM 881 N N . HIS A 1 107 ? 1.387 2.972 -16.402 1.00 93.44 107 HIS A N 1
ATOM 882 C CA . HIS A 1 107 ? 2.353 3.950 -16.889 1.00 93.44 107 HIS A CA 1
ATOM 883 C C . HIS A 1 107 ? 3.513 3.243 -17.592 1.00 93.44 107 HIS A C 1
ATOM 885 O O . HIS A 1 107 ? 4.004 2.196 -17.152 1.00 93.44 107 HIS A O 1
ATOM 891 N N . PHE A 1 108 ? 4.000 3.853 -18.665 1.00 93.19 108 PHE A N 1
ATOM 892 C CA . PHE A 1 108 ? 5.205 3.444 -19.365 1.00 93.19 108 PHE A CA 1
ATOM 893 C C . PHE A 1 108 ? 6.402 3.417 -18.404 1.00 93.19 108 PHE A C 1
ATOM 895 O O . PHE A 1 108 ? 7.076 2.397 -18.294 1.00 93.19 108 PHE A O 1
ATOM 902 N N . ARG A 1 109 ? 6.569 4.473 -17.595 1.00 92.69 109 ARG A N 1
ATOM 903 C CA . ARG A 1 109 ? 7.666 4.649 -16.617 1.00 92.69 109 ARG A CA 1
ATOM 904 C C . ARG A 1 109 ? 7.669 3.695 -15.410 1.00 92.69 109 ARG A C 1
ATOM 906 O O . ARG A 1 109 ? 8.490 3.853 -14.505 1.00 92.69 109 ARG A O 1
ATOM 913 N N . TYR A 1 110 ? 6.739 2.745 -15.332 1.00 93.81 110 TYR A N 1
ATOM 914 C CA . TYR A 1 110 ? 6.750 1.717 -14.292 1.00 93.81 110 TYR A CA 1
ATOM 915 C C . TYR A 1 110 ? 7.720 0.592 -14.689 1.00 93.81 110 TYR A C 1
ATOM 917 O O . TYR A 1 110 ? 7.479 -0.122 -15.661 1.00 93.81 110 TYR A O 1
ATOM 925 N N . VAL A 1 111 ? 8.814 0.445 -13.934 1.00 93.62 111 VAL A N 1
ATOM 926 C CA . VAL A 1 111 ? 9.976 -0.396 -14.298 1.00 93.62 111 VAL A CA 1
ATOM 927 C C . VAL A 1 111 ? 10.032 -1.754 -13.590 1.00 93.62 111 VAL A C 1
ATOM 929 O O . VAL A 1 111 ? 10.910 -2.563 -13.888 1.00 93.62 111 VAL A O 1
ATOM 932 N N . PHE A 1 112 ? 9.148 -2.008 -12.623 1.00 93.56 112 PHE A N 1
ATOM 933 C CA . PHE A 1 112 ? 9.260 -3.189 -11.766 1.00 93.56 112 PHE A CA 1
ATOM 934 C C . PHE A 1 112 ? 8.643 -4.449 -12.402 1.00 93.56 112 PHE A C 1
ATOM 936 O O . PHE A 1 112 ? 7.682 -4.343 -13.173 1.00 93.56 112 PHE A O 1
ATOM 943 N N . PRO A 1 113 ? 9.164 -5.657 -12.087 1.00 93.19 113 PRO A N 1
ATOM 944 C CA . PRO A 1 113 ? 8.761 -6.897 -12.758 1.00 93.19 113 PRO A CA 1
ATOM 945 C C . PRO A 1 113 ? 7.291 -7.262 -12.585 1.00 93.19 113 PRO A C 1
ATOM 947 O O . PRO A 1 113 ? 6.728 -7.965 -13.417 1.00 93.19 113 PRO A O 1
ATOM 950 N N . ASP A 1 114 ? 6.663 -6.795 -11.512 1.00 94.62 114 ASP A N 1
ATOM 951 C CA . ASP A 1 114 ? 5.257 -7.030 -11.208 1.00 94.62 114 ASP A CA 1
ATOM 952 C C . ASP A 1 114 ? 4.293 -6.280 -12.141 1.00 94.62 114 ASP A C 1
ATOM 954 O O . ASP A 1 114 ? 3.093 -6.537 -12.100 1.00 94.62 114 ASP A O 1
ATOM 958 N N . LYS A 1 115 ? 4.792 -5.425 -13.046 1.00 94.69 115 LYS A N 1
ATOM 959 C CA . LYS A 1 115 ? 4.010 -4.904 -14.182 1.00 94.69 115 LYS A CA 1
ATOM 960 C C . LYS A 1 115 ? 3.429 -6.028 -15.043 1.00 94.69 115 LYS A C 1
ATOM 962 O O . LYS A 1 115 ? 2.336 -5.873 -15.579 1.00 94.69 115 LYS A O 1
ATOM 967 N N . LYS A 1 116 ? 4.125 -7.168 -15.146 1.00 94.38 116 LYS A N 1
ATOM 968 C CA . LYS A 1 116 ? 3.648 -8.335 -15.905 1.00 94.38 116 LYS A CA 1
ATOM 969 C C . LYS A 1 116 ? 2.320 -8.878 -15.367 1.00 94.38 116 LYS A C 1
ATOM 971 O O . LYS A 1 116 ? 1.465 -9.250 -16.161 1.00 94.38 116 LYS A O 1
ATOM 976 N N . GLU A 1 117 ? 2.136 -8.868 -14.043 1.00 95.62 117 GLU A N 1
ATOM 977 C CA . GLU A 1 117 ? 0.915 -9.371 -13.406 1.00 95.62 117 GLU A CA 1
ATOM 978 C C . GLU A 1 117 ? -0.257 -8.430 -13.696 1.00 95.62 117 GLU A C 1
ATOM 980 O O . GLU A 1 117 ? -1.328 -8.874 -14.093 1.00 95.62 117 GLU A O 1
ATOM 985 N N . TYR A 1 118 ? -0.024 -7.116 -13.623 1.00 95.44 118 TYR A N 1
ATOM 986 C CA . TYR A 1 118 ? -1.017 -6.129 -14.041 1.00 95.44 118 TYR A CA 1
ATOM 987 C C . TYR A 1 118 ? -1.413 -6.294 -15.513 1.00 95.44 118 TYR A C 1
ATOM 989 O O . TYR A 1 118 ? -2.599 -6.323 -15.820 1.00 95.44 118 TYR A O 1
ATOM 997 N N . ILE A 1 119 ? -0.442 -6.434 -16.427 1.00 94.94 119 ILE A N 1
ATOM 998 C CA . ILE A 1 119 ? -0.722 -6.602 -17.864 1.00 94.94 119 ILE A CA 1
ATOM 999 C C . ILE A 1 119 ? -1.522 -7.883 -18.124 1.00 94.94 119 ILE A C 1
ATOM 1001 O O . ILE A 1 119 ? -2.440 -7.861 -18.940 1.00 94.94 119 ILE A O 1
ATOM 1005 N N . LYS A 1 120 ? -1.199 -8.982 -17.430 1.00 95.94 120 LYS A N 1
ATOM 1006 C CA . LYS A 1 120 ? -1.944 -10.244 -17.519 1.00 95.94 120 LYS A CA 1
ATOM 1007 C C . LYS A 1 120 ? -3.431 -10.025 -17.224 1.00 95.94 120 LYS A C 1
ATOM 1009 O O . LYS A 1 120 ? -4.253 -10.363 -18.067 1.00 95.94 120 LYS A O 1
ATOM 1014 N N . TYR A 1 121 ? -3.771 -9.409 -16.090 1.00 96.00 121 TYR A N 1
ATOM 1015 C CA . TYR A 1 121 ? -5.175 -9.158 -15.736 1.00 96.00 121 TYR A CA 1
ATOM 1016 C C . TYR A 1 121 ? -5.824 -8.040 -16.561 1.00 96.00 121 TYR A C 1
ATOM 1018 O O . TYR A 1 121 ? -7.015 -8.114 -16.845 1.00 96.00 121 TYR A O 1
ATOM 1026 N N . LEU A 1 122 ? -5.062 -7.037 -17.009 1.00 95.25 122 LEU A N 1
ATOM 1027 C CA . LEU A 1 122 ? -5.576 -5.991 -17.896 1.00 95.25 122 LEU A CA 1
ATOM 1028 C C . LEU A 1 122 ? -6.098 -6.583 -19.210 1.00 95.25 122 LEU A C 1
ATOM 1030 O O . LEU A 1 122 ? -7.189 -6.220 -19.642 1.00 95.25 122 LEU A O 1
ATOM 1034 N N . LYS A 1 123 ? -5.355 -7.528 -19.801 1.00 95.50 123 LYS A N 1
ATOM 1035 C CA . LYS A 1 123 ? -5.758 -8.249 -21.020 1.00 95.50 123 LYS A CA 1
ATOM 1036 C C . LYS A 1 123 ? -7.018 -9.102 -20.837 1.00 95.50 123 LYS A C 1
ATOM 1038 O O . LYS A 1 123 ? -7.683 -9.399 -21.817 1.00 95.50 123 LYS A O 1
ATOM 1043 N N . MET A 1 124 ? -7.342 -9.484 -19.601 1.00 96.56 124 MET A N 1
ATOM 1044 C CA . MET A 1 124 ? -8.561 -10.224 -19.253 1.00 96.56 124 MET A CA 1
ATOM 1045 C C . MET A 1 124 ? -9.747 -9.298 -18.936 1.00 96.56 124 MET A C 1
ATOM 1047 O O . MET A 1 124 ? -10.807 -9.772 -18.541 1.00 96.56 124 MET A O 1
ATOM 1051 N N . SER A 1 125 ? -9.570 -7.980 -19.058 1.00 94.75 125 SER A N 1
ATOM 1052 C CA . SER A 1 125 ? -10.587 -6.985 -18.725 1.00 94.75 125 SER A CA 1
ATOM 1053 C C . SER A 1 125 ? -11.074 -6.242 -19.976 1.00 94.75 125 SER A C 1
ATOM 1055 O O . SER A 1 125 ? -10.336 -6.167 -20.960 1.00 94.75 125 SER A O 1
ATOM 1057 N N . PRO A 1 126 ? -12.237 -5.563 -19.920 1.00 95.75 126 PRO A N 1
ATOM 1058 C CA . PRO A 1 126 ? -12.701 -4.656 -20.981 1.00 95.75 126 PRO A CA 1
ATOM 1059 C C . PRO A 1 126 ? -11.766 -3.467 -21.283 1.00 95.75 126 PRO A C 1
ATOM 1061 O O . PRO A 1 126 ? -12.069 -2.629 -22.125 1.00 95.75 126 PRO A O 1
ATOM 1064 N N . TYR A 1 127 ? -10.646 -3.344 -20.567 1.00 91.81 127 TYR A N 1
ATOM 1065 C CA . TYR A 1 127 ? -9.680 -2.256 -20.687 1.00 91.81 127 TYR A CA 1
ATOM 1066 C C . TYR A 1 127 ? -8.357 -2.691 -21.325 1.00 91.81 127 TYR A C 1
ATOM 1068 O O . TYR A 1 127 ? -7.353 -2.004 -21.129 1.00 91.81 127 TYR A O 1
ATOM 1076 N N . ALA A 1 128 ? -8.339 -3.807 -22.059 1.00 90.62 128 ALA A N 1
ATOM 1077 C CA . ALA A 1 128 ? -7.131 -4.400 -22.640 1.00 90.62 128 ALA A CA 1
ATOM 1078 C C . ALA A 1 128 ? -6.229 -3.389 -23.383 1.00 90.62 128 ALA A C 1
ATOM 1080 O O . ALA A 1 128 ? -5.004 -3.474 -23.278 1.00 90.62 128 ALA A O 1
ATOM 1081 N N . ASP A 1 129 ? -6.819 -2.374 -24.019 1.00 86.50 129 ASP A N 1
ATOM 1082 C CA . ASP A 1 129 ? -6.099 -1.374 -24.818 1.00 86.50 129 ASP A CA 1
ATOM 1083 C C . ASP A 1 129 ? -5.542 -0.183 -24.005 1.00 86.50 129 ASP A C 1
ATOM 1085 O O . ASP A 1 129 ? -4.902 0.716 -24.550 1.00 86.50 129 ASP A O 1
ATOM 1089 N N . LYS A 1 130 ? -5.741 -0.137 -22.679 1.00 82.25 130 LYS A N 1
ATOM 1090 C CA . LYS A 1 130 ? -5.358 1.014 -21.828 1.00 82.25 130 LYS A CA 1
ATOM 1091 C C . LYS A 1 130 ? -3.920 0.942 -21.283 1.00 82.25 130 LYS A C 1
ATOM 1093 O O . LYS A 1 130 ? -3.706 1.086 -20.075 1.00 82.25 130 LYS A O 1
ATOM 1098 N N . ILE A 1 131 ? -2.921 0.762 -22.150 1.00 83.25 131 ILE A N 1
ATOM 1099 C CA . ILE A 1 131 ? -1.496 0.638 -21.767 1.00 83.25 131 ILE A CA 1
ATOM 1100 C C . ILE A 1 131 ? -0.695 1.909 -22.119 1.00 83.25 131 ILE A C 1
ATOM 1102 O O . ILE A 1 131 ? -1.013 2.617 -23.064 1.00 83.25 131 ILE A O 1
ATOM 1106 N N . ASN A 1 132 ? 0.374 2.190 -21.358 1.00 82.75 132 ASN A N 1
ATOM 1107 C CA . ASN A 1 132 ? 1.376 3.234 -21.636 1.00 82.75 132 ASN A CA 1
ATOM 1108 C C . ASN A 1 132 ? 0.813 4.662 -21.729 1.00 82.75 132 ASN A C 1
ATOM 1110 O O . ASN A 1 132 ? 1.216 5.445 -22.585 1.00 82.75 132 ASN A O 1
ATOM 1114 N N . LYS A 1 133 ? -0.058 5.031 -20.781 1.00 81.25 133 LYS A N 1
ATOM 1115 C CA . LYS A 1 133 ? -0.739 6.342 -20.749 1.00 81.25 133 LYS A CA 1
ATOM 1116 C C . LYS A 1 133 ? 0.178 7.573 -20.761 1.00 81.25 133 LYS A C 1
ATOM 1118 O O . LYS A 1 133 ? -0.297 8.671 -21.011 1.00 81.25 133 LYS A O 1
ATOM 1123 N N . ASP A 1 134 ? 1.454 7.411 -20.430 1.00 91.50 134 ASP A N 1
ATOM 1124 C CA . ASP A 1 134 ? 2.435 8.490 -20.345 1.00 91.50 134 ASP A CA 1
ATOM 1125 C C . ASP A 1 134 ? 3.665 8.244 -21.230 1.00 91.50 134 ASP A C 1
ATOM 1127 O O . ASP A 1 134 ? 4.768 8.662 -20.888 1.00 91.50 134 ASP A O 1
ATOM 1131 N N . PHE A 1 135 ? 3.531 7.557 -22.365 1.00 91.62 135 PHE A N 1
ATOM 1132 C CA . PHE A 1 135 ? 4.661 7.407 -23.286 1.00 91.62 135 PHE A CA 1
ATOM 1133 C C . PHE A 1 135 ? 5.157 8.771 -23.810 1.00 91.62 135 PHE A C 1
ATOM 1135 O O . PHE A 1 135 ? 4.381 9.579 -24.310 1.00 91.62 135 PHE A O 1
ATOM 1142 N N . SER A 1 136 ? 6.459 9.040 -23.673 1.00 93.31 136 SER A N 1
ATOM 1143 C CA . SER A 1 136 ? 7.145 10.218 -24.227 1.00 93.31 136 SER A CA 1
ATOM 1144 C C . SER A 1 136 ? 8.663 10.016 -24.190 1.00 93.31 136 SER A C 1
ATOM 1146 O O . SER A 1 136 ? 9.151 9.230 -23.377 1.00 93.31 136 SER A O 1
ATOM 1148 N N . ILE A 1 137 ? 9.429 10.771 -24.988 1.00 93.69 137 ILE A N 1
ATOM 1149 C CA . ILE A 1 137 ? 10.908 10.734 -24.973 1.00 93.69 137 ILE A CA 1
ATOM 1150 C C . ILE A 1 137 ? 11.458 11.020 -23.567 1.00 93.69 137 ILE A C 1
ATOM 1152 O O . ILE A 1 137 ? 12.323 10.300 -23.068 1.00 93.69 137 ILE A O 1
ATOM 1156 N N . LYS A 1 138 ? 10.887 12.012 -22.870 1.00 92.94 138 LYS A N 1
ATOM 1157 C CA . LYS A 1 138 ? 11.220 12.314 -21.469 1.00 92.94 138 LYS A CA 1
ATOM 1158 C C . LYS A 1 138 ? 11.039 11.087 -20.566 1.00 92.94 138 LYS A C 1
ATOM 1160 O O . LYS A 1 138 ? 11.889 10.801 -19.723 1.00 92.94 138 LYS A O 1
ATOM 1165 N N . ASN A 1 139 ? 9.949 10.343 -20.756 1.00 93.31 139 ASN A N 1
ATOM 1166 C CA . ASN A 1 139 ? 9.663 9.150 -19.964 1.00 93.31 139 ASN A CA 1
ATOM 1167 C C . ASN A 1 139 ? 10.479 7.921 -20.394 1.00 93.31 139 ASN A C 1
ATOM 1169 O O . ASN A 1 139 ? 10.665 7.037 -19.562 1.00 93.31 139 ASN A O 1
ATOM 1173 N N . ILE A 1 140 ? 11.036 7.884 -21.612 1.00 95.19 140 ILE A N 1
ATOM 1174 C CA . ILE A 1 140 ? 12.076 6.916 -22.009 1.00 95.19 140 ILE A CA 1
ATOM 1175 C C . ILE A 1 140 ? 13.340 7.134 -21.178 1.00 95.19 140 ILE A C 1
ATOM 1177 O O . ILE A 1 140 ? 13.805 6.196 -20.532 1.00 95.19 140 ILE A O 1
ATOM 1181 N N . GLY A 1 141 ? 13.849 8.369 -21.107 1.00 94.19 141 GLY A N 1
ATOM 1182 C CA . GLY A 1 141 ? 15.016 8.688 -20.275 1.00 94.19 141 GLY A CA 1
ATOM 1183 C C . GLY A 1 141 ? 14.786 8.353 -18.796 1.00 94.19 141 GLY A C 1
ATOM 1184 O O . GLY A 1 141 ? 15.601 7.673 -18.170 1.00 94.19 141 GLY A O 1
ATOM 1185 N N . PHE A 1 142 ? 13.624 8.740 -18.255 1.00 92.00 142 PHE A N 1
ATOM 1186 C CA . PHE A 1 142 ? 13.242 8.389 -16.884 1.00 92.00 142 PHE A CA 1
ATOM 1187 C C . PHE A 1 142 ? 13.156 6.870 -16.672 1.00 92.00 142 PHE A C 1
ATOM 1189 O O . PHE A 1 142 ? 13.627 6.365 -15.652 1.00 92.00 142 PHE A O 1
ATOM 1196 N N . PHE A 1 143 ? 12.565 6.132 -17.619 1.00 93.75 143 PHE A N 1
ATOM 1197 C CA . PHE A 1 143 ? 12.475 4.675 -17.557 1.00 93.75 143 PHE A CA 1
ATOM 1198 C C . PHE A 1 143 ? 13.866 4.045 -17.500 1.00 93.75 143 PHE A C 1
ATOM 1200 O O . PHE A 1 143 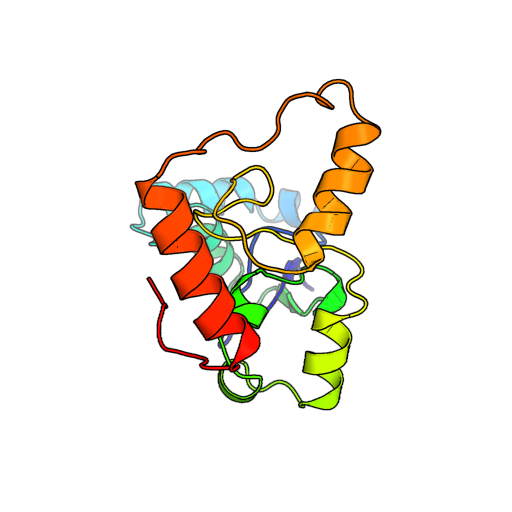? 14.111 3.235 -16.609 1.00 93.75 143 PHE A O 1
ATOM 1207 N N . ILE A 1 144 ? 14.778 4.437 -18.397 1.00 94.56 144 ILE A N 1
ATOM 1208 C CA . ILE A 1 144 ? 16.144 3.898 -18.459 1.00 94.56 144 ILE A CA 1
ATOM 1209 C C . ILE A 1 144 ? 16.868 4.141 -17.134 1.00 94.56 144 ILE A C 1
ATOM 1211 O O . ILE A 1 144 ? 17.359 3.190 -16.526 1.00 94.56 144 ILE A O 1
ATOM 1215 N N . LEU A 1 145 ? 16.864 5.384 -16.640 1.00 92.56 145 LEU A N 1
ATOM 1216 C CA . LEU A 1 145 ? 17.493 5.734 -15.366 1.00 92.56 145 LEU A CA 1
ATOM 1217 C C . LEU A 1 145 ? 16.932 4.890 -14.216 1.00 92.56 145 LEU A C 1
ATOM 1219 O O . LEU A 1 145 ? 17.678 4.269 -13.458 1.00 92.56 145 LEU A O 1
ATOM 1223 N N . ARG A 1 146 ? 15.602 4.828 -14.090 1.00 90.31 146 ARG A N 1
ATOM 1224 C CA . ARG A 1 146 ? 14.960 4.120 -12.980 1.00 90.31 146 ARG A CA 1
ATOM 1225 C C . ARG A 1 146 ? 15.146 2.603 -13.077 1.00 90.31 146 ARG A C 1
ATOM 1227 O O . ARG A 1 146 ? 15.300 1.931 -12.056 1.00 90.31 146 ARG A O 1
ATOM 1234 N N . TRP A 1 147 ? 15.154 2.061 -14.292 1.00 92.88 147 TRP A N 1
ATOM 1235 C CA . TRP A 1 147 ? 15.438 0.655 -14.557 1.00 92.88 147 TRP A CA 1
ATOM 1236 C C . TRP A 1 147 ? 16.879 0.299 -14.187 1.00 92.88 147 TRP A C 1
ATOM 1238 O O . TRP A 1 147 ? 17.080 -0.724 -13.534 1.00 92.88 147 TRP A O 1
ATOM 1248 N N . LEU A 1 148 ? 17.858 1.153 -14.512 1.00 92.75 148 LEU A N 1
ATOM 1249 C CA . LEU A 1 148 ? 19.253 0.978 -14.096 1.00 92.75 148 LEU A CA 1
ATOM 1250 C C . LEU A 1 148 ? 19.381 0.983 -12.571 1.00 92.75 148 LEU A C 1
ATOM 1252 O O . LEU A 1 148 ? 19.950 0.048 -12.013 1.00 92.75 148 LEU A O 1
ATOM 1256 N N . VAL A 1 149 ? 18.778 1.959 -11.884 1.00 90.00 149 VAL A N 1
ATOM 1257 C CA . VAL A 1 149 ? 18.756 2.020 -10.408 1.00 90.00 149 VAL A CA 1
ATOM 1258 C C . VAL A 1 149 ? 18.189 0.728 -9.809 1.00 90.00 149 VAL A C 1
ATOM 1260 O O . VAL A 1 149 ? 18.797 0.126 -8.919 1.00 90.00 149 VAL A O 1
ATOM 1263 N N . TYR A 1 150 ? 17.065 0.243 -10.346 1.00 88.62 150 TYR A N 1
ATOM 1264 C CA . TYR A 1 150 ? 16.462 -1.019 -9.923 1.00 88.62 150 TYR A CA 1
ATOM 1265 C C . TYR A 1 150 ? 17.372 -2.233 -10.190 1.00 88.62 150 TYR A C 1
ATOM 1267 O O . TYR A 1 150 ? 17.596 -3.049 -9.290 1.00 88.62 150 TYR A O 1
ATOM 1275 N N . LYS A 1 151 ? 17.916 -2.362 -11.408 1.00 89.00 151 LYS A N 1
ATOM 1276 C CA . LYS A 1 151 ? 18.751 -3.497 -11.838 1.00 89.00 151 LYS A CA 1
ATOM 1277 C C . LYS A 1 151 ? 20.070 -3.576 -11.084 1.00 89.00 151 LYS A C 1
ATOM 1279 O O . LYS A 1 151 ? 20.447 -4.663 -10.647 1.00 89.00 151 LYS A O 1
ATOM 1284 N N . LEU A 1 152 ? 20.716 -2.434 -10.872 1.00 89.81 152 LEU A N 1
ATOM 1285 C CA . LEU A 1 152 ? 21.945 -2.303 -10.091 1.00 89.81 152 LEU A CA 1
ATOM 1286 C C . LEU A 1 152 ? 21.693 -2.405 -8.576 1.00 89.81 152 LEU A C 1
ATOM 1288 O O . LEU A 1 152 ? 22.632 -2.351 -7.789 1.00 89.81 152 LEU A O 1
ATOM 1292 N N . LYS A 1 153 ? 20.431 -2.585 -8.147 1.00 83.75 153 LYS A N 1
ATOM 1293 C CA . LYS A 1 153 ? 20.011 -2.673 -6.736 1.00 83.75 153 LYS A CA 1
ATOM 1294 C C . LYS A 1 153 ? 20.467 -1.464 -5.907 1.00 83.75 153 LYS A C 1
ATOM 1296 O O . LYS A 1 153 ? 20.698 -1.587 -4.698 1.00 83.75 153 LYS A O 1
ATOM 1301 N N . ILE A 1 154 ? 20.546 -0.298 -6.548 1.00 80.94 154 ILE A N 1
ATOM 1302 C CA . ILE A 1 154 ? 20.799 0.987 -5.900 1.00 80.94 154 ILE A CA 1
ATOM 1303 C C . ILE A 1 154 ? 19.494 1.370 -5.195 1.00 80.94 154 ILE A C 1
ATOM 1305 O O . ILE A 1 154 ? 18.526 1.796 -5.814 1.00 80.94 154 ILE A O 1
ATOM 1309 N N . ARG A 1 155 ? 19.425 1.107 -3.890 1.00 75.75 155 ARG A N 1
ATOM 1310 C CA . ARG A 1 155 ? 18.211 1.254 -3.072 1.00 75.75 155 ARG A CA 1
ATOM 1311 C C . ARG A 1 155 ? 18.349 2.450 -2.142 1.00 75.75 155 ARG A C 1
ATOM 1313 O O . ARG A 1 155 ? 19.427 2.655 -1.593 1.00 75.75 155 ARG A O 1
ATOM 1320 N N . GLY A 1 156 ? 17.258 3.191 -1.947 1.00 65.06 156 GLY A N 1
ATOM 1321 C CA . GLY A 1 156 ? 17.223 4.404 -1.118 1.00 65.06 156 GLY A CA 1
ATOM 1322 C C . GLY A 1 156 ? 17.540 5.718 -1.846 1.00 65.06 156 GLY A C 1
ATOM 1323 O O . GLY A 1 156 ? 17.636 6.743 -1.187 1.00 65.06 156 GLY A O 1
ATOM 1324 N N . TYR A 1 157 ? 17.690 5.716 -3.178 1.00 52.56 157 TYR A N 1
ATOM 1325 C CA . TYR A 1 157 ? 18.151 6.895 -3.938 1.00 52.56 157 TYR A CA 1
ATOM 1326 C C . TYR A 1 157 ? 17.031 7.715 -4.607 1.00 52.56 157 TYR A C 1
ATOM 1328 O O . TYR A 1 157 ? 17.234 8.870 -4.956 1.00 52.56 157 TYR A O 1
ATOM 1336 N N . LEU A 1 158 ? 15.840 7.136 -4.805 1.00 53.69 158 LEU A N 1
ATOM 1337 C CA . LEU A 1 158 ? 14.738 7.765 -5.559 1.00 53.69 158 LEU A CA 1
ATOM 1338 C C . LEU A 1 158 ? 13.457 7.945 -4.730 1.00 53.69 158 LEU A C 1
ATOM 1340 O O . LEU A 1 158 ? 12.354 7.966 -5.273 1.00 53.69 158 LEU A O 1
ATOM 1344 N N . GLY A 1 159 ? 13.589 8.038 -3.407 1.00 46.16 159 GLY A N 1
ATOM 1345 C CA . GLY A 1 159 ? 12.453 8.223 -2.510 1.00 46.16 159 GLY A CA 1
ATOM 1346 C C . GLY A 1 159 ? 11.979 9.673 -2.460 1.00 46.16 159 GLY A C 1
ATOM 1347 O O . GLY A 1 159 ? 12.379 10.367 -1.536 1.00 46.16 159 GLY A O 1
ATOM 1348 N N . ARG A 1 160 ? 11.143 10.093 -3.424 1.00 35.44 160 ARG A N 1
ATOM 1349 C CA . ARG A 1 160 ? 10.005 11.032 -3.275 1.00 35.44 160 ARG A CA 1
ATOM 1350 C C . ARG A 1 160 ? 8.980 10.794 -4.392 1.00 35.44 160 ARG A C 1
ATOM 1352 O O . ARG A 1 160 ? 9.371 10.799 -5.579 1.00 35.44 160 ARG A O 1
#

Secondary structure (DSSP, 8-state):
--EEEEEEETTEEEEEEEE--HHHHHHTTHHHHHHHHHHH---TTTHHHHHHHHTTTSEEEPPGGGGEETHHHHS-GGGGT--HHHHHHHHH--SSEE--SS--TTSTT--STTHHHHHHHHHTSTTTT---TT--HHHHHHHHHHHHHHHTT--SSS--

Radius of gyration: 17.97 Å; chains: 1; bounding box: 43×33×45 Å

InterPro domains:
  IPR002495 Glycosyl transferase, family 8 [PF01501] (10-107)
  IPR029044 Nucleotide-diphospho-sugar transferases [G3DSA:3.90.550.10] (2-135)
  IPR029044 Nucleotide-diphospho-sugar transferases [SSF53448] (9-129)

Sequence (160 aa):
DYIFGIKDCGDYFNAGVLLVDLNKWKKNKCSEKCLHANIGGKFEWADQGALNEVLKNNWQHLPLEYNRQKILFDFRSSAFHIPLKQYKSLLKTPSIIHYTGRIKPWHFRYVFPDKKEYIKYLKMSPYADKINKDFSIKNIGFFILRWLVYKLKIRGYLGR

=== Feature glossary ===
The record interleaves many kinds of information about one protein. Here is each kind framed as the question it answers.

Q: What does the local fold look like, residue by residue?
A: The Foldseek 3Di string encodes local tertiary geometry as a 20-letter alphabet — one character per residue — derived from the relative positions of nearby Cα atoms. Unlike the amino-acid sequence, 3Di is a direct function of the 3D structure, so two proteins with the same fold have similar 3Di strings even at low sequence identity.

Q: Which residues are in helices, strands, or loops?
A: The SS8 string is DSSP's per-residue secondary-structure call. α-helix (H) means an i→i+4 H-bond ladder; β-strand (E) means the residue participates in a β-sheet; 3₁₀ (G) and π (I) are tighter and wider helices; T/S are turns/bends; '-' is loop.

Q: How big and how compact is the whole molecule?
A: Radius of gyration (Rg) is the root-mean-square distance of Cα atoms from their centroid — a single number for overall size and compactness. A globular domain of N residues has Rg ≈ 2.2·N^0.38 Å; an extended or disordered chain has a much larger Rg. The Cα contact count is the number of residue pairs whose Cα atoms are within 8 Å and are more than four positions apart in sequence — a standard proxy for tertiary packing density. The bounding box is the smallest axis-aligned box enclosing all Cα atoms.

Q: Where is each backbone atom in 3D?
A: Structure coordinates are given as an mmCIF _atom_site loop: one row per atom with element, residue name, chain id, sequence number, and x/y/z position in Å. Only the four main-chain atoms per residue are included here; side chains are omitted to keep the record compact.

Q: What is the amino-acid chain?
A: Primary structure: the covalent order of the twenty standard amino acids along the backbone. Two proteins with the same sequence will (almost always) fold to the same structure; two with 30% identity often share a fold but not the details.

Q: What if only a Cα trace is available?
A: Three-state secondary structure (P-SEA) collapses the eight DSSP classes into helix (a), strand (b), and coil (c). P-SEA assigns these from Cα geometry alone — distances and angles — without requiring backbone oxygens, so it works on any Cα trace.

Q: What family and function is it annotated with?
A: Database cross-references. InterPro integrates a dozen domain/family signature databases into unified entries with residue-range hits. GO terms attach function/process/location labels with evidence codes. CATH codes position the fold in a four-level structural taxonomy. Organism is the NCBI-taxonomy species name.

Q: How confident is the AlphaFold model at each residue?
A: pLDDT is the predicted lDDT-Cα score: AlphaFold's confidence that the local environment of each residue (all inter-atomic distances within 15 Å) is correctly placed. It is a per-residue number between 0 and 100, with higher meaning more reliable.

Q: How mobile is each atom in the crystal?
A: B-factor (Debye–Waller factor) reflects atomic displacement in the crystal lattice. It is an experimental observable (units Å²), not a prediction; low values mean the atom is pinned down, high values mean it moves or is heterogeneous across the crystal.

Q: Which residues are buried vs exposed?
A: SASA measures how much of the protein is reachable by solvent. It is computed by rolling a water-sized probe over the atomic surface and summing the exposed area (Å²). Per-residue SASA distinguishes core (buried, low SASA) from surface (exposed, high SASA) residues; total SASA is a whole-molecule size measure.

Q: What do the diagnostic plots show?
A: Plot images: a contact map (which residues are close in 3D, as an N×N binary image), a Ramachandran scatter (backbone torsion angles, revealing secondary-structure composition at a glance), and — for AlphaFold structures — a PAE heatmap (pairwise prediction confidence).

Q: What known structures does this most resemble?
A: The Foldseek neighbor list gives the closest experimentally determined structures in the PDB, ranked by structural alignment. TM-score near 1 means near-identical fold; near 0.3 means only rough topology match. This is how one finds what a novel AlphaFold prediction most resembles in the solved-structure universe.

Q: Are the domains correctly placed relative to each other?
A: Predicted aligned error is AlphaFold's pairwise confidence. Unlike pLDDT (per-residue), PAE is per-residue-pair and captures whether two parts of the structure are correctly placed relative to each other. Units are ångströms of expected positional error.

Q: What do the rendered images show?
A: Structure images are PyMOL renders from six orthogonal camera directions. Cartoon representation draws helices as coils and strands as arrows; sticks shows the backbone as bonds; surface shows the solvent-excluded envelope. Rainbow coloring maps sequence position to hue (blue→red, N→C); chain coloring assigns a distinct color per polypeptide.

Q: What are the backbone torsion angles?
A: φ (phi) and ψ (psi) are the two rotatable backbone dihedrals per residue: φ is the C(i-1)–N–Cα–C torsion, ψ is the N–Cα–C–N(i+1) torsion, both in degrees on (−180°, 180°]. α-helical residues cluster near (−60°, −45°); β-strand residues near (−120°, +130°). A Ramachandran plot 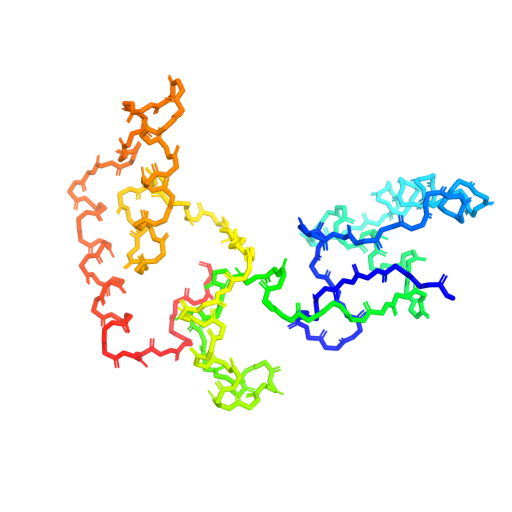is simply a scatter of (φ, ψ) for every residue.